Protein AF-A0A9D8QZG9-F1 (afdb_monomer_lite)

Radius of gyration: 25.42 Å; chains: 1; bounding box: 26×21×86 Å

Foldseek 3Di:
DDDPDDDDDDDDDDDDPPCPVVPCPDDDPDDDDDDPPKWKADPVGHTDPDDDAAWIWIQDPVRDIDIDHDD

pLDDT: mean 78.5, std 13.84, range [49.69, 96.62]

Structure (mmCIF, N/CA/C/O backbone):
data_AF-A0A9D8QZG9-F1
#
_entry.id   AF-A0A9D8QZG9-F1
#
loop_
_atom_site.group_PDB
_atom_site.id
_atom_site.type_symbol
_atom_site.label_atom_id
_atom_site.label_alt_id
_atom_site.label_comp_id
_atom_site.label_asym_id
_atom_site.label_entity_id
_atom_site.label_seq_id
_atom_site.pdbx_PDB_ins_code
_atom_site.Cartn_x
_atom_site.Cartn_y
_atom_site.Cartn_z
_atom_site.occupancy
_atom_site.B_iso_or_equiv
_atom_site.auth_seq_id
_atom_site.auth_comp_id
_atom_site.auth_asym_id
_atom_site.auth_atom_id
_atom_site.pdbx_PDB_model_num
ATOM 1 N N . SER A 1 1 ? 14.499 -13.287 -75.590 1.00 49.69 1 SER A N 1
ATOM 2 C CA . SER A 1 1 ? 13.660 -12.247 -74.962 1.00 49.69 1 SER A CA 1
ATOM 3 C C . SER A 1 1 ? 13.547 -12.575 -73.487 1.00 49.69 1 SER A C 1
ATOM 5 O O . SER A 1 1 ? 12.732 -13.392 -73.0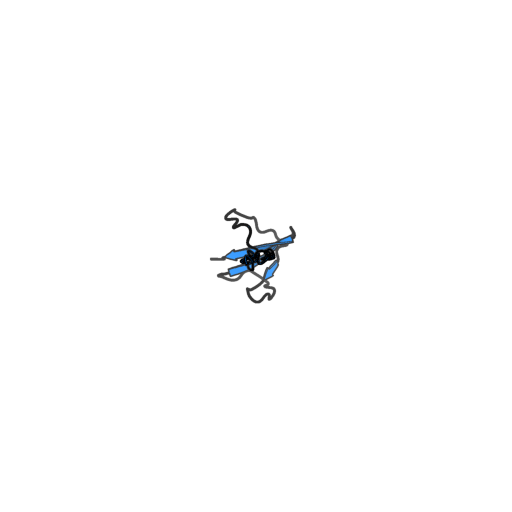85 1.00 49.69 1 SER A O 1
ATOM 7 N N . SER A 1 2 ? 14.477 -12.049 -72.701 1.00 63.47 2 SER A N 1
ATOM 8 C CA . SER A 1 2 ? 14.751 -12.484 -71.333 1.00 63.47 2 SER A CA 1
ATOM 9 C C . SER A 1 2 ? 14.527 -11.331 -70.370 1.00 63.47 2 SER A C 1
ATOM 11 O O . SER A 1 2 ? 15.461 -10.573 -70.158 1.00 63.47 2 SER A O 1
ATOM 13 N N . GLU A 1 3 ? 13.345 -11.204 -69.771 1.00 57.31 3 GLU A N 1
ATOM 14 C CA . GLU A 1 3 ? 13.161 -10.299 -68.627 1.00 57.31 3 GLU A CA 1
ATOM 15 C C . GLU A 1 3 ? 12.147 -10.872 -67.631 1.00 57.31 3 GLU A C 1
ATOM 17 O O . GLU A 1 3 ? 10.990 -10.474 -67.563 1.00 57.31 3 GLU A O 1
ATOM 22 N N . GLY A 1 4 ? 12.603 -11.845 -66.844 1.00 54.34 4 GLY A N 1
ATOM 23 C CA . GLY A 1 4 ? 11.955 -12.253 -65.598 1.00 54.34 4 GLY A CA 1
ATOM 24 C C . GLY A 1 4 ? 12.753 -11.718 -64.412 1.00 54.34 4 GLY A C 1
ATOM 25 O O . GLY A 1 4 ? 13.446 -12.483 -63.750 1.00 54.34 4 GLY A O 1
ATOM 26 N N . GLY A 1 5 ? 12.737 -10.401 -64.195 1.00 61.59 5 GLY A N 1
ATOM 27 C CA . GLY A 1 5 ? 13.453 -9.771 -63.082 1.00 61.59 5 GLY A CA 1
ATOM 28 C C . GLY A 1 5 ? 12.817 -10.098 -61.7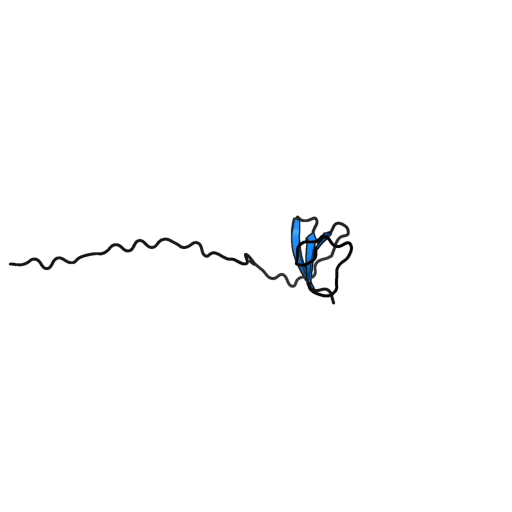25 1.00 61.59 5 GLY A C 1
ATOM 29 O O . GLY A 1 5 ? 11.597 -10.028 -61.570 1.00 61.59 5 GLY A O 1
ATOM 30 N N . LEU A 1 6 ? 13.642 -10.437 -60.730 1.00 67.81 6 LEU A N 1
ATOM 31 C CA . LEU A 1 6 ? 13.202 -10.718 -59.362 1.00 67.81 6 LEU A CA 1
ATOM 32 C C . LEU A 1 6 ? 12.726 -9.416 -58.686 1.00 67.81 6 LEU A C 1
ATOM 34 O O . LEU A 1 6 ? 13.503 -8.472 -58.543 1.00 67.81 6 LEU A O 1
ATOM 38 N N . LYS A 1 7 ? 11.462 -9.350 -58.251 1.00 66.00 7 LYS A N 1
ATOM 39 C CA . LYS A 1 7 ? 10.948 -8.210 -57.472 1.00 66.00 7 LYS A CA 1
ATOM 40 C C . LYS A 1 7 ? 11.209 -8.426 -55.985 1.00 66.00 7 LYS A C 1
ATOM 42 O O . LYS A 1 7 ? 10.650 -9.338 -55.383 1.00 66.00 7 LYS A O 1
ATOM 47 N N . ILE A 1 8 ? 12.035 -7.564 -55.396 1.00 61.53 8 ILE A N 1
ATOM 48 C CA . ILE A 1 8 ? 12.314 -7.548 -53.958 1.00 61.53 8 ILE A CA 1
ATOM 49 C C . ILE A 1 8 ? 11.400 -6.508 -53.309 1.00 61.53 8 ILE A C 1
ATOM 51 O O . ILE A 1 8 ? 11.480 -5.321 -53.619 1.00 61.53 8 ILE A O 1
ATOM 55 N N . TYR A 1 9 ? 10.534 -6.956 -52.405 1.00 69.81 9 TYR A N 1
ATOM 56 C CA . TYR A 1 9 ? 9.697 -6.080 -51.591 1.00 69.81 9 TYR A CA 1
ATOM 57 C C . TYR A 1 9 ? 10.398 -5.842 -50.253 1.00 69.81 9 TYR A C 1
ATOM 59 O O . TYR A 1 9 ? 10.678 -6.786 -49.517 1.00 69.81 9 TYR A O 1
ATOM 67 N N . SER A 1 10 ? 10.701 -4.585 -49.932 1.00 65.56 10 SER A N 1
ATOM 68 C CA . SER A 1 10 ? 11.270 -4.231 -48.632 1.00 65.56 10 SER A CA 1
ATOM 69 C C . SER A 1 10 ? 10.169 -4.222 -47.573 1.00 65.56 10 SER A C 1
ATOM 71 O O . SER A 1 10 ? 9.287 -3.360 -47.611 1.00 65.56 10 SER A O 1
ATOM 73 N N . ILE A 1 11 ? 10.232 -5.143 -46.612 1.00 69.38 11 ILE A N 1
ATOM 74 C CA . ILE A 1 11 ? 9.415 -5.069 -45.400 1.00 69.38 11 ILE A CA 1
ATOM 75 C C . ILE A 1 11 ? 10.159 -4.191 -44.391 1.00 69.38 11 ILE A C 1
ATOM 77 O O . ILE A 1 11 ? 11.322 -4.432 -44.070 1.00 69.38 11 ILE A O 1
ATOM 81 N N . ARG A 1 12 ? 9.515 -3.118 -43.932 1.00 69.25 12 ARG A N 1
ATOM 82 C CA . ARG A 1 12 ? 10.064 -2.262 -42.881 1.00 69.25 12 ARG A CA 1
ATOM 83 C C . ARG A 1 12 ? 9.447 -2.727 -41.564 1.00 69.25 12 ARG A C 1
ATOM 85 O O . ARG A 1 12 ? 8.275 -2.471 -41.316 1.00 69.25 12 ARG A O 1
ATOM 92 N N . ILE A 1 13 ? 10.217 -3.464 -40.764 1.00 70.50 13 ILE A N 1
ATOM 93 C CA . ILE A 1 13 ? 9.789 -3.887 -39.426 1.00 70.50 13 ILE A CA 1
ATOM 94 C C . ILE A 1 13 ? 9.948 -2.680 -38.503 1.00 70.50 13 ILE A C 1
ATOM 96 O O . ILE A 1 13 ? 11.065 -2.224 -38.266 1.00 70.50 13 ILE A O 1
ATOM 100 N N . ILE A 1 14 ? 8.831 -2.139 -38.024 1.00 73.81 14 ILE A N 1
ATOM 101 C CA . ILE A 1 14 ? 8.831 -1.127 -36.967 1.00 73.81 14 ILE A CA 1
ATOM 102 C C . ILE A 1 14 ? 8.844 -1.895 -35.641 1.00 73.81 14 ILE A C 1
ATOM 104 O O . ILE A 1 14 ? 7.945 -2.712 -35.434 1.00 73.81 14 ILE A O 1
ATOM 108 N N . PRO A 1 15 ? 9.829 -1.683 -34.753 1.00 62.88 15 PRO A N 1
ATOM 109 C CA . PRO A 1 15 ? 9.777 -2.247 -33.416 1.00 62.88 15 PRO A CA 1
ATOM 110 C C . PRO A 1 15 ? 8.567 -1.647 -32.702 1.00 62.88 15 PRO A C 1
ATOM 112 O O . PRO A 1 15 ? 8.525 -0.449 -32.430 1.00 62.88 15 PRO A O 1
ATOM 115 N N . THR A 1 16 ? 7.559 -2.466 -32.428 1.00 65.69 16 THR A N 1
ATOM 116 C CA . THR A 1 16 ? 6.557 -2.120 -31.427 1.00 65.69 16 THR A CA 1
ATOM 117 C C . THR A 1 16 ? 7.273 -2.182 -30.086 1.00 65.69 16 THR A C 1
ATOM 119 O O . THR A 1 16 ? 7.718 -3.256 -29.679 1.00 65.69 16 THR A O 1
ATOM 122 N N . GLU A 1 17 ? 7.436 -1.039 -29.418 1.00 69.19 17 GLU A N 1
ATOM 123 C CA . GLU A 1 17 ? 7.748 -1.053 -27.992 1.00 69.19 17 GLU A CA 1
ATOM 124 C C . GLU A 1 17 ? 6.680 -1.919 -27.329 1.00 69.19 17 GLU A C 1
ATOM 126 O O . GLU A 1 17 ? 5.485 -1.673 -27.507 1.00 69.19 17 GLU A O 1
ATOM 131 N N . ILE A 1 18 ? 7.102 -2.996 -26.667 1.00 64.19 18 ILE A N 1
ATOM 132 C CA . ILE A 1 18 ? 6.191 -3.881 -25.949 1.00 64.19 18 ILE A CA 1
ATOM 133 C C . ILE A 1 18 ? 5.516 -3.005 -24.895 1.00 64.19 18 ILE A C 1
ATOM 135 O O . ILE A 1 18 ? 6.124 -2.657 -23.885 1.00 64.19 18 ILE A O 1
ATOM 139 N N . TYR A 1 19 ? 4.285 -2.586 -25.186 1.00 60.75 19 TYR A N 1
ATOM 140 C CA . TYR A 1 19 ? 3.425 -1.914 -24.234 1.00 60.75 19 TYR A CA 1
ATOM 141 C C . TYR A 1 19 ? 3.203 -2.915 -23.110 1.00 60.75 19 TYR A C 1
ATOM 143 O O . TYR A 1 19 ? 2.567 -3.947 -23.312 1.00 60.75 19 TYR A O 1
ATOM 151 N N . ASP A 1 20 ? 3.831 -2.644 -21.975 1.00 65.44 20 ASP A N 1
ATOM 152 C CA . ASP A 1 20 ? 3.668 -3.369 -20.727 1.00 65.44 20 ASP A CA 1
ATOM 153 C C . ASP A 1 20 ? 2.560 -2.635 -19.949 1.00 65.44 20 ASP A C 1
ATOM 155 O O . ASP A 1 20 ? 2.852 -1.664 -19.245 1.00 65.44 20 ASP A O 1
ATOM 159 N N . PRO A 1 21 ? 1.271 -2.979 -20.173 1.00 60.53 21 PRO A N 1
ATOM 160 C CA . PRO A 1 21 ? 0.138 -2.208 -19.661 1.00 60.53 21 PRO A CA 1
ATOM 161 C C . PRO A 1 21 ? 0.067 -2.203 -18.137 1.00 60.53 21 PRO A C 1
ATOM 163 O O . PRO A 1 21 ? -0.589 -1.334 -17.563 1.00 60.53 21 PRO A O 1
ATOM 166 N N . ASP A 1 22 ? 0.685 -3.189 -17.485 1.00 63.19 22 ASP A N 1
ATOM 167 C CA . ASP A 1 22 ? 0.668 -3.302 -16.036 1.00 63.19 22 ASP A CA 1
ATOM 168 C C . ASP A 1 22 ? 1.924 -2.696 -15.392 1.00 63.19 22 ASP A C 1
ATOM 170 O O . ASP A 1 22 ? 1.833 -2.184 -14.271 1.00 63.19 22 ASP A O 1
ATOM 174 N N . GLY A 1 23 ? 3.065 -2.682 -16.097 1.00 57.97 23 GLY A N 1
ATOM 175 C CA . GLY A 1 23 ? 4.328 -2.143 -15.596 1.00 57.97 23 GLY A CA 1
ATOM 176 C C . GLY A 1 23 ? 4.827 -2.853 -14.332 1.00 57.97 23 GLY A C 1
ATOM 177 O O . GLY A 1 23 ? 5.665 -2.304 -13.605 1.00 57.97 23 GLY A O 1
ATOM 178 N N . ILE A 1 24 ? 4.308 -4.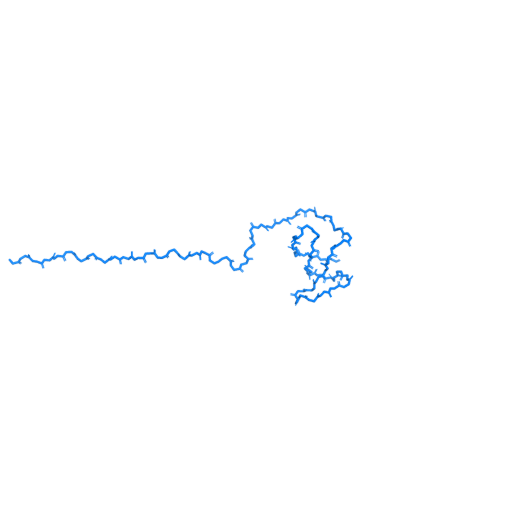047 -14.027 1.00 64.12 24 ILE A N 1
ATOM 179 C CA . ILE A 1 24 ? 4.622 -4.801 -12.816 1.00 64.12 24 ILE A CA 1
ATOM 180 C C . ILE A 1 24 ? 5.901 -5.593 -13.067 1.00 64.12 24 ILE A C 1
ATOM 182 O O . ILE A 1 24 ? 5.904 -6.736 -13.509 1.00 64.12 24 ILE A O 1
ATOM 186 N N . LYS A 1 25 ? 7.030 -4.968 -12.732 1.00 62.50 25 LYS A N 1
ATOM 187 C CA . LYS A 1 25 ? 8.363 -5.544 -12.959 1.00 62.50 25 LYS A CA 1
ATOM 188 C C . LYS A 1 25 ? 8.773 -6.600 -11.926 1.00 62.50 25 LYS A C 1
ATOM 190 O O . LYS A 1 25 ? 9.690 -7.372 -12.193 1.00 62.50 25 LYS A O 1
ATOM 195 N N . ALA A 1 26 ? 8.135 -6.628 -10.752 1.00 62.25 26 ALA A N 1
ATOM 196 C CA . ALA A 1 26 ? 8.434 -7.585 -9.686 1.00 62.25 26 ALA A CA 1
ATOM 197 C C . ALA A 1 26 ? 7.276 -7.715 -8.682 1.00 62.25 26 ALA A C 1
ATOM 199 O O . ALA A 1 26 ? 6.612 -6.731 -8.352 1.00 62.25 26 ALA A O 1
ATOM 200 N N . ILE A 1 27 ? 7.081 -8.927 -8.156 1.00 64.75 27 ILE A N 1
ATOM 201 C CA . ILE A 1 27 ? 6.236 -9.200 -6.988 1.00 64.75 27 ILE A CA 1
ATOM 202 C C . ILE A 1 27 ? 7.175 -9.412 -5.799 1.00 64.75 27 ILE A C 1
ATOM 204 O O . ILE A 1 27 ? 7.886 -10.414 -5.738 1.00 64.75 27 ILE A O 1
ATOM 208 N N . ASP A 1 28 ? 7.189 -8.462 -4.867 1.00 67.12 28 ASP A N 1
ATOM 209 C CA . ASP A 1 28 ? 7.917 -8.580 -3.604 1.00 67.12 28 ASP A CA 1
ATOM 210 C C . ASP A 1 28 ? 7.002 -9.224 -2.549 1.00 67.12 28 ASP A C 1
ATOM 212 O O . ASP A 1 28 ? 6.067 -8.592 -2.057 1.00 67.12 28 ASP A O 1
ATOM 216 N N . ASN A 1 29 ? 7.259 -10.496 -2.228 1.00 64.56 29 ASN A N 1
ATOM 217 C CA . ASN A 1 29 ? 6.606 -11.207 -1.119 1.00 64.56 29 ASN A CA 1
ATOM 218 C C . ASN A 1 29 ? 7.299 -10.945 0.233 1.00 64.56 29 ASN A C 1
ATOM 220 O O . ASN A 1 29 ? 6.973 -11.591 1.231 1.00 64.56 29 ASN A O 1
ATOM 224 N N . GLY A 1 30 ? 8.290 -10.053 0.260 1.00 64.38 30 GLY A N 1
ATOM 225 C CA . GLY A 1 30 ? 9.024 -9.671 1.450 1.00 64.38 30 GLY A CA 1
ATOM 226 C C . GLY A 1 30 ? 8.134 -9.014 2.499 1.00 64.38 30 GLY A C 1
ATOM 227 O O . GLY A 1 30 ? 7.123 -8.367 2.213 1.00 64.38 30 GLY A O 1
ATOM 228 N N . GLN A 1 31 ? 8.531 -9.184 3.754 1.00 66.44 31 GLN A N 1
ATOM 229 C CA . GLN A 1 31 ? 7.902 -8.508 4.875 1.00 66.44 31 GLN A CA 1
ATOM 230 C C . GLN A 1 31 ? 8.369 -7.049 4.882 1.00 66.44 31 GLN A C 1
ATOM 232 O O . GLN A 1 31 ? 9.565 -6.781 4.962 1.00 66.44 31 GLN A O 1
ATOM 237 N N . PHE A 1 32 ? 7.434 -6.107 4.787 1.00 72.50 32 PHE A N 1
ATOM 238 C CA . PHE A 1 32 ? 7.720 -4.682 4.933 1.00 72.50 32 PHE A CA 1
ATOM 239 C C . PHE A 1 32 ? 7.147 -4.168 6.252 1.00 72.50 32 PHE A C 1
ATOM 241 O O . PHE A 1 32 ? 6.052 -4.562 6.662 1.00 72.50 32 PHE A O 1
ATOM 248 N N . THR A 1 33 ? 7.880 -3.271 6.903 1.00 78.81 33 THR A N 1
ATOM 249 C CA . THR A 1 33 ? 7.435 -2.624 8.135 1.00 78.81 33 THR A CA 1
ATOM 250 C C . THR A 1 33 ? 6.665 -1.365 7.787 1.00 78.81 33 THR A C 1
ATOM 252 O O . THR A 1 33 ? 7.226 -0.427 7.237 1.00 78.81 33 THR A O 1
ATOM 255 N N . ILE A 1 34 ? 5.380 -1.334 8.123 1.00 80.50 34 ILE A N 1
ATOM 256 C CA . ILE A 1 34 ? 4.553 -0.142 7.940 1.00 80.50 34 ILE A CA 1
ATOM 257 C C . ILE A 1 34 ? 5.012 0.917 8.944 1.00 80.50 34 ILE A C 1
ATOM 259 O O . ILE A 1 34 ? 4.930 0.697 10.152 1.00 80.50 34 ILE A O 1
ATOM 263 N N . ASP A 1 35 ? 5.512 2.041 8.438 1.00 79.00 35 ASP A N 1
ATOM 264 C CA . ASP A 1 35 ? 5.847 3.207 9.250 1.00 79.00 35 ASP A CA 1
ATOM 265 C C . ASP A 1 35 ? 4.606 4.068 9.559 1.00 79.00 35 ASP A C 1
ATOM 267 O O . ASP A 1 35 ? 3.520 3.888 8.997 1.00 79.00 35 ASP A O 1
ATOM 271 N N . ASN A 1 36 ? 4.783 5.037 10.457 1.00 76.94 36 ASN A N 1
ATOM 272 C CA . ASN A 1 36 ? 3.716 5.934 10.905 1.00 76.94 36 ASN A CA 1
ATOM 273 C C . ASN A 1 36 ? 3.331 7.011 9.871 1.00 76.94 36 ASN A C 1
ATOM 275 O O . ASN A 1 36 ? 2.306 7.668 10.039 1.00 76.94 36 ASN A O 1
ATOM 279 N N . GLU A 1 37 ? 4.144 7.225 8.837 1.00 82.38 37 GLU A N 1
ATOM 280 C CA . GLU A 1 37 ? 3.952 8.262 7.815 1.00 82.38 37 GLU A CA 1
ATOM 281 C C . GLU A 1 37 ? 3.261 7.727 6.553 1.00 82.38 37 GLU A C 1
ATOM 283 O O . GLU A 1 37 ? 2.954 8.473 5.618 1.00 82.38 37 GLU A O 1
ATOM 288 N N . THR A 1 38 ? 2.960 6.432 6.529 1.00 89.56 38 THR A N 1
ATOM 289 C CA . THR A 1 38 ? 2.216 5.813 5.444 1.00 89.56 38 THR A CA 1
ATOM 290 C C . THR A 1 38 ? 0.792 6.351 5.318 1.00 89.56 38 THR A C 1
ATOM 292 O O . THR A 1 38 ? 0.071 6.596 6.287 1.00 89.56 38 THR A O 1
ATOM 295 N N . THR A 1 39 ? 0.346 6.499 4.070 1.00 94.19 39 THR A N 1
ATOM 296 C CA . THR A 1 39 ? -1.032 6.885 3.756 1.00 94.19 39 THR A CA 1
ATOM 297 C C . THR A 1 39 ? -1.758 5.766 3.020 1.00 94.19 39 THR A C 1
ATOM 299 O O . THR A 1 39 ? -1.239 5.194 2.061 1.00 94.19 39 THR A O 1
ATOM 302 N N . TRP A 1 40 ? -2.990 5.493 3.445 1.00 94.88 40 TRP A N 1
ATOM 303 C CA . TRP A 1 40 ? -3.846 4.449 2.890 1.00 94.88 40 TRP A CA 1
ATOM 304 C C . TRP A 1 40 ? -4.852 5.013 1.896 1.00 94.88 40 TRP A C 1
ATOM 306 O O . TRP A 1 40 ? -5.415 6.086 2.116 1.00 94.88 40 TRP A O 1
ATOM 316 N N . TYR A 1 41 ? -5.120 4.255 0.839 1.00 96.62 41 TYR A N 1
ATOM 317 C CA . TYR A 1 41 ? -6.140 4.562 -0.153 1.00 96.62 41 TYR A CA 1
ATOM 318 C C . TYR A 1 41 ? -6.945 3.308 -0.503 1.00 96.62 41 TYR A C 1
ATOM 320 O O . TYR A 1 41 ? -6.420 2.189 -0.501 1.00 96.62 41 TYR A O 1
ATOM 328 N N . SER A 1 42 ? -8.224 3.493 -0.819 1.00 95.44 42 SER A N 1
ATOM 329 C CA . SER A 1 42 ? -9.054 2.457 -1.432 1.00 95.44 42 SER A CA 1
ATOM 330 C C . SER A 1 42 ? -8.687 2.268 -2.906 1.00 95.44 42 SER A C 1
ATOM 332 O O . SER A 1 42 ? -7.919 3.033 -3.490 1.00 95.44 42 SER A O 1
ATOM 334 N N . LEU A 1 43 ? -9.237 1.221 -3.520 1.00 93.19 43 LEU A N 1
ATOM 335 C CA . LEU A 1 43 ? -8.968 0.862 -4.917 1.00 93.19 43 LEU A CA 1
ATOM 336 C C . LEU A 1 43 ? -9.393 1.922 -5.937 1.00 93.19 43 LEU A C 1
ATOM 338 O O . LEU A 1 43 ? -8.811 1.998 -7.013 1.00 93.19 43 LEU A O 1
ATOM 342 N N . ASP A 1 44 ? -10.385 2.735 -5.591 1.00 93.31 44 ASP A N 1
ATOM 343 C CA . ASP A 1 44 ? -10.845 3.885 -6.372 1.00 93.31 44 ASP A CA 1
ATOM 344 C C . ASP A 1 44 ? -9.999 5.154 -6.133 1.00 93.31 44 ASP A C 1
ATOM 346 O O . ASP A 1 44 ? -10.279 6.201 -6.711 1.00 93.31 44 ASP A O 1
ATOM 350 N N . GLY A 1 45 ? -8.961 5.080 -5.289 1.00 93.62 45 GLY A N 1
ATOM 351 C CA . GLY A 1 45 ? -8.032 6.178 -5.020 1.00 93.62 45 GLY A CA 1
ATOM 352 C C . GLY A 1 45 ? -8.456 7.137 -3.904 1.00 93.62 45 GLY A C 1
ATOM 353 O O . GLY A 1 45 ? -7.767 8.130 -3.668 1.00 93.62 45 GLY A O 1
ATOM 354 N N . LYS A 1 46 ? -9.549 6.876 -3.174 1.00 96.56 46 LYS A N 1
ATOM 355 C CA . LYS A 1 46 ? -9.935 7.716 -2.029 1.00 96.56 46 LYS A CA 1
ATOM 356 C C . LYS A 1 46 ? -9.008 7.482 -0.834 1.00 96.56 46 LYS A C 1
ATOM 358 O O . LYS A 1 46 ? -8.767 6.348 -0.432 1.00 96.56 46 LYS A O 1
ATOM 363 N N . LYS A 1 47 ? -8.528 8.567 -0.214 1.00 96.31 47 LYS A N 1
ATOM 364 C CA . LYS A 1 47 ? -7.726 8.503 1.020 1.00 96.31 47 LYS A CA 1
ATOM 365 C C . LYS A 1 47 ? -8.548 7.911 2.169 1.00 96.31 47 LYS A C 1
ATOM 367 O O . LYS A 1 47 ? -9.672 8.342 2.432 1.00 96.31 47 LYS A O 1
ATOM 372 N N . LEU A 1 48 ? -7.962 6.950 2.870 1.00 95.50 48 LEU A N 1
ATOM 373 C CA . LEU A 1 48 ? -8.533 6.268 4.023 1.00 95.50 48 LEU A CA 1
ATOM 374 C C . LEU A 1 48 ? -7.844 6.746 5.306 1.00 95.50 48 LEU A C 1
ATOM 376 O O . LEU A 1 48 ? -6.644 7.010 5.321 1.00 95.50 48 LEU A O 1
ATOM 380 N N . SER A 1 49 ? -8.598 6.829 6.403 1.00 94.94 49 SER A N 1
ATOM 381 C CA . SER A 1 49 ? -8.040 7.119 7.733 1.00 94.94 49 SER A CA 1
ATOM 382 C C . SER A 1 49 ? -7.376 5.902 8.381 1.00 94.94 49 SER A C 1
ATOM 384 O O . SER A 1 49 ?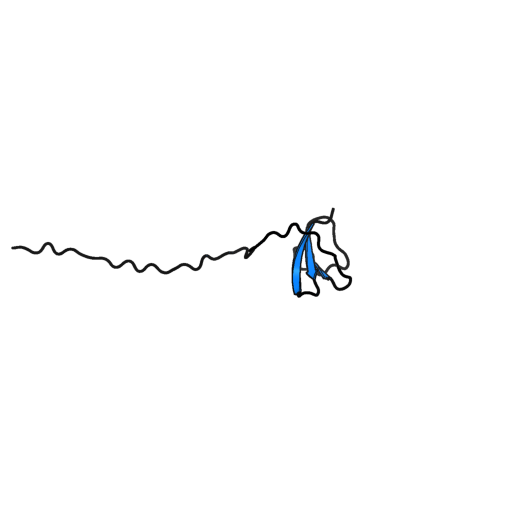 -6.578 6.051 9.300 1.00 94.94 49 SER A O 1
ATOM 386 N N . LYS A 1 50 ? -7.721 4.698 7.917 1.00 92.94 50 LYS A N 1
ATOM 387 C CA . LYS A 1 50 ? -7.165 3.414 8.345 1.00 92.94 50 LYS A CA 1
ATOM 388 C C . LYS A 1 50 ? -7.346 2.372 7.233 1.00 92.94 50 LYS A C 1
ATOM 390 O O . LYS A 1 50 ? -8.272 2.527 6.433 1.00 92.94 50 LYS A O 1
ATOM 395 N N . PRO A 1 51 ? -6.528 1.310 7.192 1.00 93.50 51 PRO A N 1
ATOM 396 C CA . PRO A 1 51 ? -6.712 0.222 6.238 1.00 93.50 51 PRO A CA 1
ATOM 397 C C . PRO A 1 51 ? -8.073 -0.471 6.405 1.00 93.50 51 PRO A C 1
ATOM 399 O O . PRO A 1 51 ? -8.616 -0.575 7.509 1.00 93.50 51 PRO A O 1
ATOM 402 N N . GLN A 1 52 ? -8.613 -0.969 5.297 1.00 94.50 52 GLN A N 1
ATOM 403 C CA . GLN A 1 52 ? -9.840 -1.765 5.245 1.00 94.50 52 GLN A CA 1
ATOM 404 C C . GLN A 1 52 ? -9.514 -3.248 5.057 1.00 94.50 52 GLN A C 1
ATOM 406 O O . GLN A 1 52 ? -8.451 -3.591 4.549 1.00 94.50 52 GLN A O 1
ATOM 411 N N . LYS A 1 53 ? -10.434 -4.146 5.427 1.00 94.69 53 LYS A N 1
ATOM 412 C CA . LYS A 1 53 ? -10.300 -5.574 5.105 1.00 94.69 53 LYS A CA 1
ATOM 413 C C . LYS A 1 53 ? -10.269 -5.764 3.584 1.00 94.69 53 LYS A C 1
ATOM 415 O O . LYS A 1 53 ? -11.069 -5.158 2.876 1.00 94.69 53 LYS A O 1
ATOM 420 N N . GLY A 1 54 ? -9.388 -6.632 3.095 1.00 91.44 54 GLY A N 1
ATOM 421 C CA . GLY A 1 54 ? -9.174 -6.851 1.666 1.00 91.44 54 GLY A CA 1
ATOM 422 C C . G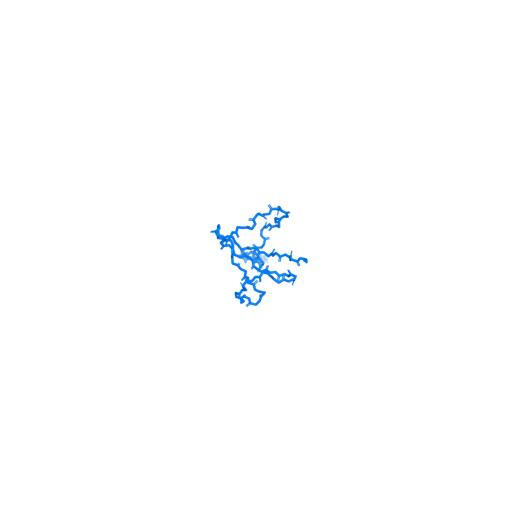LY A 1 54 ? -8.046 -5.989 1.099 1.00 91.44 54 GLY A C 1
ATOM 423 O O . GLY A 1 54 ? -7.057 -5.718 1.779 1.00 91.44 54 GLY A O 1
ATOM 424 N N . LEU A 1 55 ? -8.154 -5.618 -0.177 1.00 93.31 55 LEU A N 1
ATOM 425 C CA . LEU A 1 55 ? -7.083 -4.941 -0.905 1.00 93.31 55 LEU A CA 1
ATOM 426 C C . LEU A 1 55 ? -7.078 -3.426 -0.662 1.00 93.31 55 LEU A C 1
ATOM 428 O O . LEU A 1 55 ? -8.097 -2.761 -0.821 1.00 93.31 55 LEU A O 1
ATOM 432 N N . ASN A 1 56 ? -5.901 -2.894 -0.337 1.00 93.50 56 ASN A N 1
ATOM 433 C CA . ASN A 1 56 ? -5.639 -1.474 -0.128 1.00 93.50 56 ASN A CA 1
ATOM 434 C C . ASN A 1 56 ? -4.442 -1.028 -0.975 1.00 93.50 56 ASN A C 1
ATOM 436 O O . ASN A 1 56 ? -3.557 -1.824 -1.300 1.00 93.50 56 ASN A O 1
ATOM 440 N N . ILE A 1 57 ? -4.391 0.266 -1.275 1.00 95.06 57 ILE A N 1
ATOM 441 C CA . ILE A 1 57 ? -3.222 0.939 -1.839 1.00 95.06 57 ILE A CA 1
ATOM 442 C C . ILE A 1 57 ? -2.503 1.652 -0.684 1.00 95.06 57 ILE A C 1
ATOM 444 O O . ILE A 1 57 ? -3.107 2.443 0.039 1.00 95.06 57 ILE A O 1
ATOM 448 N N . LEU A 1 58 ? -1.214 1.374 -0.508 1.00 92.06 58 LEU A N 1
ATOM 449 C CA . LEU A 1 58 ? -0.358 1.960 0.521 1.00 92.06 58 LEU A CA 1
ATOM 450 C C . LEU A 1 58 ? 0.681 2.864 -0.140 1.00 92.06 58 LEU A C 1
ATOM 452 O O . LEU A 1 58 ? 1.483 2.386 -0.942 1.00 92.06 58 LEU A O 1
ATOM 456 N N . ARG A 1 59 ? 0.688 4.153 0.205 1.00 92.56 59 ARG A N 1
ATOM 457 C CA . ARG A 1 59 ? 1.753 5.091 -0.168 1.00 92.56 59 ARG A CA 1
ATOM 458 C C . ARG A 1 59 ? 2.732 5.207 0.994 1.00 92.56 59 ARG A C 1
ATOM 460 O O . ARG A 1 59 ? 2.345 5.672 2.065 1.00 92.56 59 ARG A O 1
ATOM 467 N N . MET A 1 60 ? 3.964 4.775 0.767 1.00 88.69 60 MET A N 1
ATOM 468 C CA . MET A 1 60 ? 5.059 4.835 1.735 1.00 88.69 60 MET A CA 1
ATOM 469 C C . MET A 1 60 ? 5.803 6.168 1.646 1.00 88.69 60 MET A C 1
ATOM 471 O O . MET A 1 60 ? 5.714 6.872 0.632 1.00 88.69 60 MET A O 1
ATOM 475 N N . ASN A 1 61 ? 6.525 6.516 2.711 1.00 88.00 61 ASN A N 1
ATOM 476 C CA . ASN A 1 61 ? 7.335 7.734 2.762 1.00 88.00 61 ASN A CA 1
ATOM 477 C C . ASN A 1 61 ? 8.571 7.667 1.843 1.00 88.00 61 ASN A C 1
ATOM 479 O O . ASN A 1 61 ? 9.006 8.697 1.335 1.00 88.00 61 ASN A O 1
ATOM 483 N N . ASP A 1 62 ? 9.058 6.462 1.535 1.00 83.31 62 ASP A N 1
ATOM 484 C CA . ASP A 1 62 ? 10.116 6.188 0.553 1.00 83.31 62 ASP A CA 1
ATOM 485 C C . ASP A 1 62 ? 9.687 6.466 -0.905 1.00 83.31 62 ASP A C 1
ATOM 487 O O . ASP A 1 62 ? 10.476 6.334 -1.841 1.00 83.31 62 ASP A O 1
ATOM 491 N N . GLY A 1 63 ? 8.428 6.865 -1.114 1.00 84.31 63 GLY A N 1
ATOM 492 C CA . GLY A 1 63 ? 7.862 7.171 -2.421 1.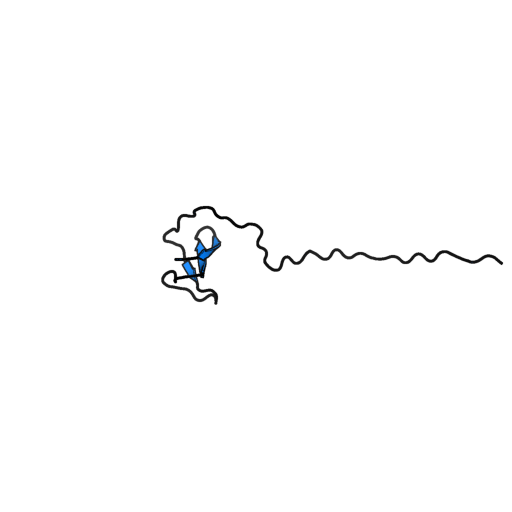00 84.31 63 GLY A CA 1
ATOM 493 C C . GLY A 1 63 ? 7.351 5.948 -3.185 1.00 84.31 63 GLY A C 1
ATOM 494 O O . GLY A 1 63 ? 6.790 6.112 -4.275 1.00 84.31 63 GLY A O 1
ATOM 495 N N . ILE A 1 64 ? 7.470 4.741 -2.631 1.00 85.44 64 ILE A N 1
ATOM 496 C CA . ILE A 1 64 ? 6.935 3.514 -3.214 1.00 85.44 64 ILE A CA 1
ATOM 497 C C . ILE A 1 64 ? 5.434 3.420 -2.927 1.00 85.44 64 ILE A C 1
ATOM 499 O O . ILE A 1 64 ? 4.907 3.861 -1.904 1.00 85.44 64 ILE A O 1
ATOM 503 N N . THR A 1 65 ? 4.695 2.864 -3.885 1.00 89.56 65 THR A N 1
ATOM 504 C CA . THR A 1 65 ? 3.280 2.525 -3.716 1.00 89.56 65 THR A CA 1
ATOM 505 C C . THR A 1 65 ? 3.117 1.022 -3.796 1.00 89.56 65 THR A C 1
ATOM 507 O O . THR A 1 65 ? 3.575 0.399 -4.751 1.00 89.56 65 THR A O 1
ATOM 510 N N . ARG A 1 66 ? 2.471 0.437 -2.789 1.00 88.69 66 ARG A N 1
ATOM 511 C CA . ARG A 1 66 ? 2.254 -1.007 -2.699 1.00 88.69 66 ARG A CA 1
ATOM 512 C C . ARG A 1 66 ? 0.769 -1.335 -2.680 1.00 88.69 66 ARG A C 1
ATOM 514 O O . ARG A 1 66 ? -0.049 -0.574 -2.169 1.00 88.69 66 ARG A O 1
ATOM 521 N N . LYS A 1 67 ? 0.432 -2.502 -3.218 1.00 89.88 67 LYS A N 1
ATOM 522 C CA . LYS A 1 67 ? -0.884 -3.134 -3.086 1.00 89.88 67 LYS A CA 1
ATOM 523 C C . LYS A 1 67 ? -0.810 -4.114 -1.914 1.00 89.88 67 LYS A C 1
ATOM 525 O O . LYS A 1 67 ? 0.007 -5.027 -1.951 1.00 89.88 67 LYS A O 1
ATOM 530 N N . VAL A 1 68 ? -1.616 -3.909 -0.872 1.00 88.50 68 VAL A N 1
ATOM 531 C CA . VAL A 1 68 ? -1.541 -4.673 0.388 1.00 88.50 68 VAL A CA 1
ATOM 532 C C . VAL A 1 68 ? -2.884 -5.325 0.696 1.00 88.50 68 VAL A C 1
ATOM 534 O O . VAL A 1 68 ? -3.921 -4.662 0.681 1.00 88.50 68 VAL A O 1
ATOM 537 N N . ILE A 1 69 ? -2.867 -6.625 0.994 1.00 89.44 69 ILE A N 1
ATOM 538 C CA . ILE A 1 69 ? -4.049 -7.383 1.420 1.00 89.44 69 ILE A CA 1
ATOM 539 C C . ILE A 1 69 ? -4.092 -7.437 2.949 1.00 89.44 69 ILE A C 1
ATOM 541 O O . ILE A 1 69 ? -3.205 -8.010 3.577 1.00 89.44 69 ILE A O 1
ATOM 545 N N . MET A 1 70 ? -5.155 -6.894 3.534 1.00 87.25 70 MET A N 1
ATOM 546 C CA . MET A 1 70 ? -5.439 -6.942 4.969 1.00 87.25 70 MET A CA 1
ATOM 547 C C . MET A 1 70 ? -6.450 -8.055 5.256 1.00 87.25 70 MET A C 1
ATOM 549 O O . MET A 1 70 ? -7.464 -8.163 4.558 1.00 87.25 70 MET A O 1
ATOM 553 N N . ARG A 1 71 ? -6.178 -8.884 6.265 1.00 86.62 71 ARG A N 1
ATOM 554 C CA . ARG A 1 71 ? -7.034 -10.016 6.659 1.00 86.62 71 ARG A CA 1
ATOM 555 C C . ARG A 1 71 ? -7.945 -9.660 7.825 1.00 86.62 71 ARG A C 1
ATOM 557 O O . ARG A 1 71 ? -7.479 -8.914 8.709 1.00 86.62 71 ARG A O 1
#

Secondary structure (DSSP, 8-state):
--------------------SS-------S--PPPTT-EEE-TT--EESSPPSEEEEEE-TTS-EEEEEE-

Sequence (71 aa):
SSEGGLKIYSIRIIPTEIYDPDGIKAIDNGQFTIDNETTWYSLDGKKLSKPQKGLNILRMNDGITRKVIMR